Protein AF-A0AAJ6N3Y2-F1 (afdb_monomer_lite)

Secondary structure (DSSP, 8-state):
--SS-HHHHHHHHHHHHHHHHHHTGGGS-TT-HHHHHHHHHHHHHHHHHHHHHHHHHSPPPSSSSHHHHHHHHHHHHHHHHHH-----

pLDDT: mean 89.26, std 12.67, range [40.25, 97.25]

Radius of gyration: 17.0 Å; chains: 1; bounding box: 37×20×44 Å

Sequence (88 aa):
MLLLSPLLAAFAGAALVIGLRLTVLPLLNPMKWYWRALLLGAAAILSWRYVIWRITETLAPLDWTADALFSWGFAMLEA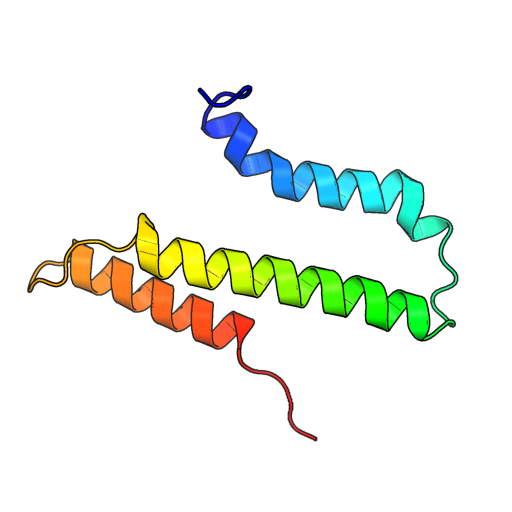LSVGFRYKA

Foldseek 3Di:
DDPDDPVVVVCPVVVVVVVCVVPPVVVDDPVDVVVVVVVVVVVLVVLVVVLVCLVPPPADPCDPDPSNVVSVVVSVVSCCVSPDDDDD

Structure (mmCIF, N/CA/C/O backbone):
data_AF-A0AAJ6N3Y2-F1
#
_entry.id   AF-A0AAJ6N3Y2-F1
#
loop_
_atom_site.group_PDB
_atom_site.id
_atom_site.type_symbol
_atom_site.label_atom_id
_atom_site.label_alt_id
_atom_site.label_comp_id
_atom_site.label_asym_id
_atom_site.label_entity_id
_atom_site.label_seq_id
_atom_site.pdbx_PDB_ins_code
_atom_site.Cartn_x
_atom_site.Cartn_y
_atom_site.Cartn_z
_atom_site.occupancy
_atom_site.B_iso_or_equiv
_atom_site.auth_seq_id
_atom_site.auth_comp_id
_atom_site.auth_asym_id
_atom_site.auth_atom_id
_atom_site.pdbx_PDB_model_num
ATOM 1 N N . MET A 1 1 ? -12.050 -1.981 -18.480 1.00 47.81 1 MET A N 1
ATOM 2 C CA . MET A 1 1 ? -12.026 -0.504 -18.373 1.00 47.81 1 MET A CA 1
ATOM 3 C C . MET A 1 1 ? -12.037 -0.135 -16.901 1.00 47.81 1 MET A C 1
ATOM 5 O O . MET A 1 1 ? -12.797 -0.745 -16.160 1.00 47.81 1 MET A O 1
ATOM 9 N N . LEU A 1 2 ? -11.178 0.788 -16.463 1.00 68.75 2 LEU A N 1
ATOM 10 C CA . LEU A 1 2 ? -11.255 1.331 -15.104 1.00 68.75 2 LEU A CA 1
ATOM 11 C C . LEU A 1 2 ? -12.445 2.297 -15.022 1.00 68.75 2 LEU A C 1
ATOM 13 O O . LEU A 1 2 ? -12.676 3.055 -15.959 1.00 68.75 2 LEU A O 1
ATOM 17 N N . LEU A 1 3 ? -13.191 2.265 -13.913 1.00 82.94 3 LEU A N 1
ATOM 18 C CA . LEU A 1 3 ? -14.323 3.174 -13.669 1.00 82.94 3 LEU A CA 1
ATOM 19 C C . LEU A 1 3 ? -13.888 4.641 -13.501 1.00 82.94 3 LEU A C 1
ATOM 21 O O . LEU A 1 3 ? -14.691 5.550 -13.679 1.00 82.94 3 LEU A O 1
ATOM 25 N N . LEU A 1 4 ? -12.626 4.863 -13.130 1.00 88.00 4 LEU A N 1
ATOM 26 C CA . LEU A 1 4 ? -12.030 6.171 -12.878 1.00 88.00 4 LEU A CA 1
ATOM 27 C C . LEU A 1 4 ? -10.933 6.460 -13.904 1.00 88.00 4 LEU A C 1
ATOM 29 O O . LEU A 1 4 ? -10.296 5.538 -14.420 1.00 88.00 4 LEU A O 1
ATOM 33 N N . SER A 1 5 ? -10.669 7.747 -14.148 1.00 92.69 5 SER A N 1
ATOM 34 C CA . SER A 1 5 ? -9.485 8.157 -14.909 1.00 92.69 5 SER A CA 1
ATOM 35 C C . SER A 1 5 ? -8.199 7.707 -14.194 1.00 92.69 5 SER A C 1
ATOM 37 O O . SER A 1 5 ? -8.211 7.566 -12.967 1.00 92.69 5 SER A O 1
ATOM 39 N N . PRO A 1 6 ? -7.072 7.517 -14.909 1.00 89.31 6 PRO A N 1
ATOM 40 C CA . PRO A 1 6 ? -5.817 7.071 -14.296 1.00 89.31 6 PRO A CA 1
ATOM 41 C C . PRO A 1 6 ? -5.363 7.956 -13.129 1.00 89.31 6 PRO A C 1
ATOM 43 O O . PRO A 1 6 ? -4.933 7.45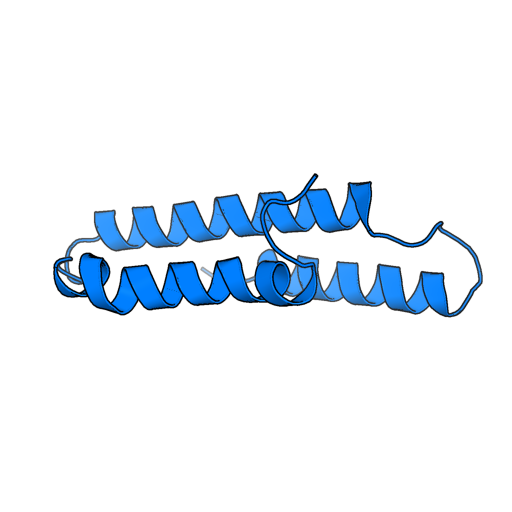1 -12.096 1.00 89.31 6 PRO A O 1
ATOM 46 N N . LEU A 1 7 ? -5.535 9.275 -13.267 1.00 90.00 7 LEU A N 1
ATOM 47 C CA . LEU A 1 7 ? -5.203 10.237 -12.219 1.00 90.00 7 LEU A CA 1
ATOM 48 C C . LEU A 1 7 ? -6.063 10.031 -10.965 1.00 90.00 7 LEU A C 1
ATOM 50 O O . LEU A 1 7 ? -5.532 9.960 -9.864 1.00 90.00 7 LEU A O 1
ATOM 54 N N . LEU A 1 8 ? -7.384 9.896 -11.117 1.00 91.38 8 LEU A N 1
ATOM 55 C CA . LEU A 1 8 ? -8.290 9.659 -9.988 1.00 91.38 8 LEU A CA 1
ATOM 56 C C . LEU A 1 8 ? -8.052 8.285 -9.346 1.00 91.38 8 LEU A C 1
ATOM 58 O O . LEU A 1 8 ? -8.081 8.160 -8.122 1.00 91.38 8 LEU A O 1
ATOM 62 N N . ALA A 1 9 ? -7.772 7.264 -10.157 1.00 89.12 9 ALA A N 1
ATOM 63 C CA . ALA A 1 9 ? -7.463 5.921 -9.681 1.00 89.12 9 ALA A CA 1
ATOM 64 C C . ALA A 1 9 ? -6.186 5.889 -8.822 1.00 89.12 9 ALA A C 1
ATOM 66 O O . ALA A 1 9 ? -6.143 5.152 -7.837 1.00 89.12 9 ALA A O 1
ATOM 67 N N . ALA A 1 10 ? -5.191 6.732 -9.123 1.00 88.31 10 ALA A N 1
ATOM 68 C CA . ALA A 1 10 ? -3.979 6.854 -8.311 1.00 88.31 10 ALA A CA 1
ATOM 69 C C . ALA A 1 10 ? -4.269 7.319 -6.869 1.00 88.31 10 ALA A C 1
ATOM 71 O O . ALA A 1 10 ? -3.572 6.918 -5.938 1.00 88.31 10 ALA A O 1
ATOM 72 N N . PHE A 1 11 ? -5.332 8.104 -6.657 1.00 93.00 11 PHE A N 1
ATOM 73 C CA . PHE A 1 11 ? -5.733 8.584 -5.329 1.00 93.00 11 PHE A CA 1
ATOM 74 C C . PHE A 1 11 ? -6.731 7.675 -4.603 1.00 93.00 11 PHE A C 1
ATOM 76 O O . PHE A 1 11 ? -6.980 7.885 -3.414 1.00 93.00 11 PHE A O 1
ATOM 83 N N . ALA A 1 12 ? -7.295 6.656 -5.261 1.00 91.00 12 ALA A N 1
ATOM 84 C CA . ALA A 1 12 ? -8.363 5.838 -4.677 1.00 91.00 12 ALA A CA 1
ATOM 85 C C . ALA A 1 12 ? -7.929 5.138 -3.375 1.00 91.00 12 ALA A C 1
ATOM 87 O O . ALA A 1 12 ? -8.687 5.111 -2.406 1.00 91.00 12 ALA A O 1
ATOM 88 N N . GLY A 1 13 ? -6.691 4.632 -3.315 1.00 88.94 13 GLY A N 1
ATOM 89 C CA . GLY A 1 13 ? -6.144 4.021 -2.099 1.00 88.94 13 GLY A CA 1
ATOM 90 C C . GLY A 1 13 ? -6.056 5.008 -0.929 1.00 88.94 13 GLY A C 1
ATOM 91 O O . GLY A 1 13 ? -6.499 4.699 0.177 1.00 88.94 13 GLY A O 1
ATOM 92 N N . ALA A 1 14 ? -5.556 6.223 -1.179 1.00 92.56 14 ALA A N 1
ATOM 93 C CA . ALA A 1 14 ? -5.477 7.273 -0.165 1.00 92.56 14 ALA A CA 1
ATOM 94 C C . ALA A 1 14 ? -6.873 7.705 0.312 1.00 92.56 14 ALA A C 1
ATOM 96 O O . ALA A 1 14 ? -7.110 7.804 1.516 1.00 92.56 14 ALA A O 1
ATOM 97 N N . ALA A 1 15 ? -7.816 7.891 -0.616 1.00 94.25 15 ALA A N 1
ATOM 98 C CA . ALA A 1 15 ? -9.196 8.244 -0.299 1.00 94.25 15 ALA A CA 1
ATOM 99 C C . ALA A 1 15 ? -9.881 7.180 0.576 1.00 94.25 15 ALA A C 1
ATOM 101 O O . ALA A 1 15 ? -10.559 7.535 1.540 1.00 94.25 15 ALA A O 1
ATOM 102 N N . LEU A 1 16 ? -9.659 5.887 0.304 1.00 93.00 16 LEU A N 1
ATOM 103 C CA . LEU A 1 16 ? -10.179 4.793 1.133 1.00 93.00 16 LEU A CA 1
ATOM 104 C C . LEU A 1 16 ? -9.621 4.831 2.559 1.00 93.00 16 LEU A C 1
ATOM 106 O O . LEU A 1 16 ? -10.387 4.731 3.516 1.00 93.00 16 LEU A O 1
ATOM 110 N N . VAL A 1 17 ? -8.307 5.006 2.719 1.00 93.00 17 VAL A N 1
ATOM 111 C CA . VAL A 1 17 ? -7.675 5.072 4.049 1.00 93.00 17 VAL A CA 1
ATOM 112 C C . VAL A 1 17 ? -8.167 6.291 4.833 1.00 93.00 17 VAL A C 1
ATOM 114 O O . VAL A 1 17 ? -8.497 6.167 6.014 1.00 93.00 17 VAL A O 1
ATOM 117 N N . ILE A 1 18 ? -8.273 7.454 4.181 1.00 96.44 18 ILE A N 1
ATOM 118 C CA . ILE A 1 18 ? -8.815 8.678 4.789 1.00 96.44 18 ILE A CA 1
ATOM 119 C C . ILE A 1 18 ? -10.282 8.471 5.183 1.00 96.44 18 ILE A C 1
ATOM 121 O O . ILE A 1 18 ? -10.655 8.756 6.319 1.00 96.44 18 ILE A O 1
ATOM 125 N N . GLY A 1 19 ? -11.104 7.918 4.289 1.00 96.31 19 GLY A N 1
ATOM 126 C CA . GLY A 1 19 ? -12.510 7.625 4.559 1.00 96.31 19 GLY A CA 1
ATOM 127 C C . GLY A 1 19 ? -12.687 6.683 5.748 1.00 96.31 19 GLY A C 1
ATOM 128 O O . GLY A 1 19 ? -13.448 6.992 6.667 1.00 96.31 19 GLY A O 1
ATOM 129 N N . LEU A 1 20 ? -11.924 5.586 5.801 1.00 95.31 20 LEU A N 1
ATOM 130 C CA . LEU A 1 20 ? -11.915 4.671 6.947 1.00 95.31 20 LEU A CA 1
ATOM 131 C C . LEU A 1 20 ? -11.498 5.385 8.233 1.00 95.31 20 LEU A C 1
ATOM 133 O O . LEU A 1 20 ? -12.111 5.164 9.279 1.00 95.31 20 LEU A O 1
ATOM 137 N N . ARG A 1 21 ? -10.492 6.265 8.169 1.00 94.31 21 ARG A N 1
ATOM 138 C CA . ARG A 1 21 ? -10.033 7.041 9.325 1.00 94.31 21 ARG A CA 1
ATOM 139 C C . ARG A 1 21 ? -11.085 8.007 9.855 1.00 94.31 21 ARG A C 1
ATOM 141 O O . ARG A 1 21 ? -11.128 8.214 11.063 1.00 94.31 21 ARG A O 1
ATOM 148 N N . LEU A 1 22 ? -11.901 8.594 8.989 1.00 97.12 22 LEU A N 1
ATOM 149 C CA . LEU A 1 22 ? -12.933 9.550 9.392 1.00 97.12 22 LEU A CA 1
ATOM 150 C C . LEU A 1 22 ? -14.229 8.875 9.860 1.00 97.12 22 LEU A C 1
ATOM 152 O O . LEU A 1 22 ? -14.983 9.488 10.607 1.00 97.12 22 LEU A O 1
ATOM 156 N N . THR A 1 23 ? -14.484 7.628 9.454 1.00 97.25 23 THR A N 1
ATOM 157 C CA . THR A 1 23 ? -15.773 6.949 9.693 1.00 97.25 23 THR A CA 1
ATOM 158 C C . THR A 1 23 ? -15.677 5.752 10.639 1.00 97.25 23 THR A C 1
ATOM 160 O O . THR A 1 23 ? -16.407 5.691 11.623 1.00 97.25 23 THR A O 1
ATOM 163 N N . VAL A 1 24 ? -14.777 4.800 10.371 1.00 95.06 24 VAL A N 1
ATOM 164 C CA . VAL A 1 24 ? -14.730 3.497 11.058 1.00 95.06 24 VAL A CA 1
ATOM 165 C C . VAL A 1 24 ? -13.686 3.474 12.169 1.00 95.06 24 VAL A C 1
ATOM 167 O O . VAL A 1 24 ? -13.986 3.071 13.290 1.00 95.06 24 VAL A O 1
ATOM 170 N N . LEU A 1 25 ? -12.454 3.911 11.884 1.00 93.81 25 LEU A N 1
ATOM 171 C CA . LEU A 1 25 ? -11.340 3.807 12.836 1.00 93.81 25 LEU A CA 1
ATOM 172 C C . LEU A 1 25 ? -11.581 4.515 14.187 1.00 93.81 25 LEU A C 1
ATOM 174 O O . LEU A 1 25 ? -11.129 3.964 15.190 1.00 93.81 25 LEU A O 1
ATOM 178 N N . PRO A 1 26 ? -12.290 5.663 14.279 1.00 95.88 26 PRO A N 1
ATOM 179 C CA . PRO A 1 26 ? -12.577 6.312 15.562 1.00 95.88 26 PRO A CA 1
ATOM 180 C C . PRO A 1 26 ? -13.485 5.487 16.483 1.00 95.88 26 PRO A C 1
ATOM 182 O O . PRO A 1 26 ? -13.481 5.696 17.691 1.00 95.88 26 PRO A O 1
ATOM 185 N N . LEU A 1 27 ? -14.253 4.549 15.921 1.00 95.81 27 LEU A N 1
ATOM 186 C CA . LEU A 1 27 ? -15.158 3.674 16.669 1.00 95.81 27 LEU A CA 1
ATOM 187 C C . LEU A 1 27 ? -14.436 2.447 17.250 1.00 95.81 27 LEU A C 1
ATOM 189 O O . LEU A 1 27 ? -14.994 1.724 18.077 1.00 95.81 27 LEU A O 1
ATOM 193 N N . LEU A 1 28 ? -13.196 2.186 16.825 1.00 95.50 28 LEU A N 1
ATOM 194 C CA . LEU A 1 28 ? -12.414 1.046 17.291 1.00 95.50 28 LEU A CA 1
ATOM 195 C C . LEU A 1 28 ? -11.723 1.380 18.614 1.00 95.50 28 LEU A C 1
ATOM 197 O O . LEU A 1 28 ? -11.064 2.406 18.747 1.00 95.50 28 LEU A O 1
ATOM 201 N N . ASN A 1 29 ? -11.802 0.470 19.586 1.00 95.06 29 ASN A N 1
ATOM 202 C CA . ASN A 1 29 ? -11.056 0.607 20.834 1.00 95.06 29 ASN A CA 1
ATOM 203 C C . ASN A 1 29 ? -9.571 0.238 20.611 1.00 95.06 29 ASN A C 1
ATOM 205 O O . ASN A 1 29 ? -9.271 -0.949 20.443 1.00 95.06 29 ASN A O 1
ATOM 209 N N . PRO A 1 30 ? -8.623 1.195 20.670 1.00 89.75 30 PRO A N 1
ATOM 210 C CA . PRO A 1 30 ? -7.212 0.940 20.367 1.00 89.75 30 PRO A CA 1
ATOM 211 C C . PRO A 1 30 ? -6.518 0.025 21.389 1.00 89.75 30 PRO A C 1
ATOM 213 O O . PRO A 1 30 ? -5.467 -0.541 21.090 1.00 89.75 30 PRO A O 1
ATOM 216 N N . MET A 1 31 ? -7.108 -0.166 22.574 1.00 95.31 31 MET A N 1
ATOM 217 C CA . MET A 1 31 ? -6.578 -1.061 23.610 1.00 95.31 31 MET A CA 1
ATOM 218 C C . MET A 1 31 ? -6.801 -2.540 23.281 1.00 95.31 31 MET A C 1
ATOM 220 O O . MET A 1 31 ? -6.211 -3.417 23.912 1.00 95.31 31 MET A O 1
ATOM 224 N N . LYS A 1 32 ? -7.665 -2.849 22.308 1.00 96.75 32 LYS A N 1
ATOM 225 C CA . LYS A 1 32 ? -7.975 -4.222 21.917 1.00 96.75 32 LYS A CA 1
ATOM 226 C C . LYS A 1 32 ? -6.991 -4.708 20.855 1.00 96.75 32 LYS A C 1
ATOM 228 O O . LYS A 1 32 ? -6.951 -4.200 19.736 1.00 96.75 32 LYS A O 1
ATOM 233 N N . TRP A 1 33 ? -6.213 -5.732 21.201 1.00 96.06 33 TRP A N 1
ATOM 234 C CA . TRP A 1 33 ? -5.147 -6.263 20.346 1.00 96.06 33 TRP A CA 1
ATOM 235 C C . TRP A 1 33 ? -5.652 -6.783 18.990 1.00 96.06 33 TRP A C 1
ATOM 237 O O . TRP A 1 33 ? -4.963 -6.618 17.987 1.00 96.06 33 TRP A O 1
ATOM 247 N N . TYR A 1 34 ? -6.866 -7.345 18.934 1.00 96.44 34 TYR A N 1
ATOM 248 C CA . TYR A 1 34 ? -7.426 -7.914 17.706 1.00 96.44 34 TYR A CA 1
ATOM 249 C C . TYR A 1 34 ? -7.679 -6.859 16.621 1.00 96.44 34 TYR A C 1
ATOM 251 O O . TYR A 1 34 ? -7.491 -7.157 15.447 1.00 96.44 34 TYR A O 1
ATOM 259 N N . TRP A 1 35 ? -8.010 -5.609 16.978 1.00 94.94 35 TRP A N 1
ATOM 260 C CA . TRP A 1 35 ? -8.115 -4.528 15.988 1.00 94.94 35 TRP A CA 1
ATOM 261 C C . TRP A 1 35 ? -6.760 -4.188 15.379 1.00 94.94 35 TRP A C 1
ATOM 263 O O . TRP A 1 35 ? -6.652 -3.984 14.174 1.00 94.94 35 TRP A O 1
ATOM 273 N N . ARG A 1 36 ? -5.705 -4.183 16.197 1.00 92.25 36 ARG A N 1
ATOM 274 C CA . ARG A 1 36 ? -4.334 -3.942 15.732 1.00 92.25 36 ARG A CA 1
ATOM 275 C C . ARG A 1 36 ? -3.867 -5.077 14.825 1.00 92.25 36 ARG A C 1
ATOM 277 O O . ARG A 1 36 ? -3.312 -4.803 13.768 1.00 92.25 36 ARG A O 1
ATOM 284 N N . ALA A 1 37 ? -4.148 -6.324 15.206 1.00 95.06 37 ALA A N 1
ATOM 285 C CA . ALA A 1 37 ? -3.837 -7.502 14.402 1.00 95.06 37 ALA A CA 1
ATOM 286 C C . ALA A 1 37 ? -4.588 -7.498 13.063 1.00 95.06 37 ALA A C 1
ATOM 288 O O . ALA A 1 37 ? -3.973 -7.732 12.028 1.00 95.06 37 ALA A O 1
ATOM 289 N N . LEU A 1 38 ? -5.884 -7.168 13.063 1.00 94.94 38 LEU A N 1
ATOM 290 C CA . LEU A 1 38 ? -6.689 -7.071 11.845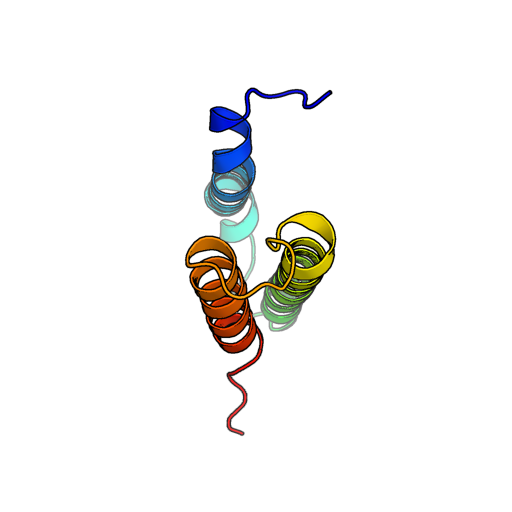 1.00 94.94 38 LEU A CA 1
ATOM 291 C C . LEU A 1 38 ? -6.151 -5.992 10.898 1.00 94.94 38 LEU A C 1
ATOM 293 O O . LEU A 1 38 ? -5.943 -6.262 9.719 1.00 94.94 38 LEU A O 1
ATOM 297 N N . LEU A 1 39 ? -5.904 -4.782 11.409 1.00 93.00 39 LEU A N 1
ATOM 298 C CA . LEU A 1 39 ? -5.424 -3.660 10.600 1.00 93.00 39 LEU A CA 1
ATOM 299 C C . LEU A 1 39 ? -4.013 -3.913 10.058 1.00 93.00 39 LEU A C 1
ATOM 301 O O . LEU A 1 39 ? -3.759 -3.669 8.880 1.00 93.00 39 LEU A O 1
ATOM 305 N N . LEU A 1 40 ? -3.110 -4.437 10.892 1.00 91.81 40 LEU A N 1
ATOM 306 C CA . LEU A 1 40 ? -1.754 -4.785 10.472 1.00 91.81 40 LEU A CA 1
ATOM 307 C C . LEU A 1 40 ? -1.758 -5.948 9.473 1.00 91.81 40 LEU A C 1
ATOM 309 O O . LEU A 1 40 ? -1.048 -5.891 8.475 1.00 91.81 40 LEU A O 1
ATOM 313 N N . GLY A 1 41 ? -2.582 -6.972 9.705 1.00 93.38 41 GLY A N 1
ATOM 314 C CA . GLY A 1 41 ? -2.733 -8.113 8.803 1.00 93.38 41 GLY A CA 1
ATOM 315 C C . GLY A 1 41 ? -3.292 -7.702 7.441 1.00 93.38 41 GLY A C 1
ATOM 316 O O . GLY A 1 41 ? -2.734 -8.074 6.413 1.00 93.38 41 GLY A O 1
ATOM 317 N N . ALA A 1 42 ? -4.336 -6.869 7.416 1.00 92.81 42 ALA A N 1
ATOM 318 C CA . ALA A 1 42 ? -4.885 -6.326 6.175 1.00 92.81 42 ALA A CA 1
ATOM 319 C C . ALA A 1 42 ? -3.852 -5.475 5.418 1.00 92.81 42 ALA A C 1
ATOM 321 O O . ALA A 1 42 ? -3.705 -5.627 4.204 1.00 92.81 42 ALA A O 1
ATOM 322 N N . ALA A 1 43 ? -3.100 -4.628 6.130 1.00 91.06 43 ALA A N 1
ATOM 323 C CA . ALA A 1 43 ? -2.013 -3.854 5.539 1.00 91.06 43 ALA A CA 1
ATOM 324 C C . ALA A 1 43 ? -0.922 -4.766 4.955 1.00 91.06 43 ALA A C 1
ATOM 326 O O . ALA A 1 43 ? -0.505 -4.556 3.821 1.00 91.06 43 ALA A O 1
ATOM 327 N N . ALA A 1 44 ? -0.509 -5.813 5.674 1.00 91.44 44 ALA A N 1
ATOM 328 C CA . ALA A 1 44 ? 0.484 -6.771 5.194 1.00 91.44 44 ALA A CA 1
ATOM 329 C C . ALA A 1 44 ? 0.018 -7.501 3.922 1.00 91.44 44 ALA A C 1
ATOM 331 O O . ALA A 1 44 ? 0.763 -7.565 2.946 1.00 91.44 44 ALA A O 1
ATOM 332 N N . ILE A 1 45 ? -1.229 -7.987 3.898 1.00 94.19 45 ILE A N 1
ATOM 333 C CA . ILE A 1 45 ? -1.809 -8.678 2.735 1.00 94.19 45 ILE A CA 1
ATOM 334 C C . ILE A 1 45 ? -1.854 -7.749 1.515 1.00 94.19 45 ILE A C 1
ATOM 336 O O . ILE A 1 45 ? -1.421 -8.136 0.429 1.00 94.19 45 ILE A O 1
ATOM 340 N N . LEU A 1 46 ? -2.350 -6.518 1.679 1.00 91.81 46 LEU A N 1
ATOM 341 C CA . LEU A 1 46 ? -2.442 -5.555 0.578 1.00 91.81 46 LEU A CA 1
ATOM 342 C C . LEU A 1 46 ? -1.064 -5.130 0.064 1.00 91.81 46 LEU A C 1
ATOM 344 O O . LEU A 1 46 ? -0.882 -5.038 -1.152 1.00 91.81 46 LEU A O 1
ATOM 348 N N . SER A 1 47 ? -0.099 -4.923 0.963 1.00 90.62 47 SER A N 1
ATOM 349 C CA . SER A 1 47 ? 1.284 -4.611 0.599 1.00 90.62 47 SER A CA 1
ATOM 350 C C . SER A 1 47 ? 1.936 -5.757 -0.169 1.00 90.62 47 SER A C 1
ATOM 352 O O . SER A 1 47 ? 2.561 -5.518 -1.197 1.00 90.62 47 SER A O 1
ATOM 354 N N . TRP A 1 48 ? 1.750 -7.010 0.256 1.00 90.88 48 TRP A N 1
ATOM 355 C CA . TRP A 1 48 ? 2.331 -8.152 -0.455 1.00 90.88 48 TRP A CA 1
ATOM 356 C C . TRP A 1 48 ? 1.688 -8.369 -1.827 1.00 90.88 48 TRP A C 1
ATOM 358 O O . TRP A 1 48 ? 2.383 -8.596 -2.814 1.00 90.88 48 TRP A O 1
ATOM 368 N N . ARG A 1 49 ? 0.361 -8.207 -1.921 1.00 93.31 49 ARG A N 1
ATOM 369 C CA . ARG A 1 49 ? -0.354 -8.201 -3.205 1.00 93.31 49 ARG A CA 1
ATOM 370 C C . ARG A 1 49 ? 0.188 -7.114 -4.140 1.00 93.31 49 ARG A C 1
ATOM 372 O O . ARG A 1 49 ? 0.324 -7.361 -5.334 1.00 93.31 49 ARG A O 1
ATOM 379 N N . TYR A 1 50 ? 0.488 -5.925 -3.610 1.00 91.44 50 TYR A N 1
ATOM 380 C CA . TYR A 1 50 ? 1.128 -4.851 -4.372 1.00 91.44 50 TYR A CA 1
ATOM 381 C C . TYR A 1 50 ? 2.532 -5.240 -4.843 1.00 91.44 50 TYR A C 1
ATOM 383 O O . TYR A 1 50 ? 2.818 -5.064 -6.020 1.00 91.44 50 TYR A O 1
ATOM 391 N N . VAL A 1 51 ? 3.379 -5.799 -3.971 1.00 91.25 51 VAL A N 1
ATOM 392 C CA . VAL A 1 51 ? 4.743 -6.222 -4.337 1.00 91.25 51 VAL A CA 1
ATOM 393 C C . VAL A 1 51 ? 4.714 -7.270 -5.447 1.00 91.25 51 VAL A C 1
ATOM 395 O O . VAL A 1 51 ? 5.457 -7.138 -6.415 1.00 91.25 51 VAL A O 1
ATOM 398 N N . ILE A 1 52 ? 3.828 -8.268 -5.346 1.00 92.25 52 ILE A N 1
ATOM 399 C CA . ILE A 1 52 ? 3.641 -9.265 -6.408 1.00 92.25 52 ILE A CA 1
ATOM 400 C C . ILE A 1 52 ? 3.290 -8.550 -7.713 1.00 92.25 52 ILE A C 1
ATOM 402 O O . ILE A 1 52 ? 4.036 -8.684 -8.674 1.00 92.25 52 ILE A O 1
ATOM 406 N N . TRP A 1 53 ? 2.244 -7.714 -7.706 1.00 94.12 53 TRP A N 1
ATOM 407 C CA . TRP A 1 53 ? 1.807 -6.986 -8.900 1.00 94.12 53 TRP A CA 1
ATOM 408 C C . TRP A 1 53 ? 2.900 -6.090 -9.507 1.00 94.12 53 TRP A C 1
ATOM 410 O O . TRP A 1 53 ? 3.064 -5.987 -10.723 1.00 94.12 53 TRP A O 1
ATOM 420 N N . ARG A 1 54 ? 3.687 -5.433 -8.650 1.00 92.69 54 ARG A N 1
ATOM 421 C CA . ARG A 1 54 ? 4.805 -4.593 -9.077 1.00 92.69 54 ARG A CA 1
ATOM 422 C C . ARG A 1 54 ? 5.784 -5.416 -9.913 1.00 92.69 54 ARG A C 1
ATOM 424 O O . ARG A 1 54 ? 6.168 -4.975 -10.996 1.00 92.69 54 ARG A O 1
ATOM 431 N N . ILE A 1 55 ? 6.141 -6.601 -9.421 1.00 90.81 55 ILE A N 1
ATOM 432 C CA . ILE A 1 55 ? 7.133 -7.482 -10.040 1.00 90.81 55 ILE A CA 1
ATOM 433 C C . ILE A 1 55 ? 6.588 -8.145 -11.311 1.00 90.81 55 ILE A C 1
ATOM 435 O O . ILE A 1 55 ? 7.323 -8.257 -12.289 1.00 90.81 55 ILE A O 1
ATOM 439 N N . THR A 1 56 ? 5.324 -8.571 -11.321 1.00 93.25 56 THR A N 1
ATOM 440 C CA . THR A 1 56 ? 4.761 -9.341 -12.440 1.00 93.25 56 THR A CA 1
ATOM 441 C C . THR A 1 56 ? 4.231 -8.483 -13.586 1.00 93.25 56 THR A C 1
ATOM 443 O O . THR A 1 56 ? 4.303 -8.919 -14.732 1.00 93.25 56 THR A O 1
ATOM 446 N N . GLU A 1 57 ? 3.748 -7.262 -13.328 1.00 93.25 57 GLU A N 1
ATOM 447 C CA . GLU A 1 57 ? 3.067 -6.463 -14.360 1.00 93.25 57 GLU A CA 1
ATOM 448 C C . GLU A 1 57 ? 3.709 -5.111 -14.682 1.00 93.25 57 GLU A C 1
ATOM 450 O O . GLU A 1 57 ? 3.364 -4.522 -15.706 1.00 93.25 57 GLU A O 1
ATOM 455 N N . THR A 1 58 ? 4.598 -4.572 -13.840 1.00 93.12 58 THR A N 1
ATOM 456 C CA . THR A 1 58 ? 5.060 -3.174 -14.007 1.00 93.12 58 THR A CA 1
ATOM 457 C C . THR A 1 58 ? 6.562 -2.990 -14.154 1.00 93.12 58 THR A C 1
ATOM 459 O O . THR A 1 58 ? 7.016 -1.864 -14.372 1.00 93.12 58 THR A O 1
ATOM 462 N N . LEU A 1 59 ? 7.333 -4.067 -14.017 1.00 94.25 59 LEU A N 1
ATOM 463 C CA . LEU A 1 59 ? 8.770 -4.015 -14.224 1.00 94.25 59 LEU A CA 1
ATOM 464 C C . LEU A 1 59 ? 9.092 -3.880 -15.709 1.00 94.25 59 LEU A C 1
ATOM 466 O O . LEU A 1 59 ? 8.497 -4.540 -16.562 1.00 94.25 59 LEU A O 1
ATOM 470 N N . ALA A 1 60 ? 10.061 -3.017 -16.003 1.00 94.62 60 ALA A N 1
ATOM 471 C CA . ALA A 1 60 ? 10.633 -2.955 -17.335 1.00 94.62 60 ALA A CA 1
ATOM 472 C C . ALA A 1 60 ? 11.319 -4.298 -17.663 1.00 94.62 60 ALA A C 1
ATOM 474 O O . ALA A 1 60 ? 11.855 -4.947 -16.752 1.00 94.62 60 ALA A O 1
ATOM 475 N N . PRO A 1 61 ? 11.336 -4.718 -18.942 1.00 93.94 61 PRO A N 1
ATOM 476 C CA . PRO A 1 61 ? 12.102 -5.881 -19.369 1.00 93.94 61 PRO A CA 1
ATOM 477 C C . PRO A 1 61 ? 13.547 -5.801 -18.871 1.00 93.94 61 PRO A C 1
ATOM 479 O O . PRO A 1 61 ? 14.146 -4.726 -18.851 1.00 93.94 61 PRO A O 1
ATOM 482 N N . LEU A 1 62 ? 14.089 -6.936 -18.432 1.00 93.12 62 LEU A N 1
ATOM 483 C CA . LEU A 1 62 ? 15.441 -6.988 -17.892 1.00 93.12 62 LEU A CA 1
ATOM 484 C C . LEU A 1 62 ? 16.451 -6.825 -19.036 1.00 93.12 62 LEU A C 1
ATOM 486 O O . LEU A 1 62 ? 16.585 -7.712 -19.875 1.00 93.12 62 LEU A O 1
ATOM 490 N N . ASP A 1 63 ? 17.125 -5.677 -19.067 1.00 94.06 63 ASP A N 1
ATOM 491 C CA . ASP A 1 63 ? 18.053 -5.273 -20.126 1.00 94.06 63 ASP A CA 1
ATOM 492 C C . ASP A 1 63 ? 19.102 -4.287 -19.573 1.00 94.06 63 ASP A C 1
ATOM 494 O O . ASP A 1 63 ? 18.962 -3.767 -18.463 1.00 94.06 63 ASP A O 1
ATOM 498 N N . TRP A 1 64 ? 20.146 -3.983 -20.343 1.00 94.38 64 TRP A N 1
ATOM 499 C CA . TRP A 1 64 ? 21.191 -3.010 -20.000 1.00 94.38 64 TRP A CA 1
ATOM 500 C C . TRP A 1 64 ? 20.783 -1.572 -20.339 1.00 94.38 64 TRP A C 1
ATOM 502 O O . TRP A 1 64 ? 21.539 -0.808 -20.940 1.00 94.38 64 TRP A O 1
ATOM 512 N N . THR A 1 65 ? 19.568 -1.193 -19.947 1.00 96.81 65 THR A N 1
ATOM 513 C CA . THR A 1 65 ? 19.019 0.150 -20.153 1.00 96.81 65 THR A CA 1
ATOM 514 C C . THR A 1 65 ? 18.846 0.880 -18.825 1.00 96.81 65 THR A C 1
ATOM 516 O O . THR A 1 65 ? 18.677 0.269 -17.767 1.00 96.81 65 THR A O 1
ATOM 519 N N . ALA A 1 66 ? 18.875 2.215 -18.870 1.00 96.00 66 ALA A N 1
ATOM 520 C CA . ALA A 1 66 ? 18.608 3.033 -17.689 1.00 96.00 66 ALA A CA 1
ATOM 521 C C . ALA A 1 66 ? 17.204 2.755 -17.118 1.00 96.00 66 ALA A C 1
ATOM 523 O O . ALA A 1 66 ? 17.048 2.657 -15.902 1.00 96.00 66 ALA A O 1
ATOM 524 N N . ASP A 1 67 ? 16.208 2.547 -17.983 1.00 95.56 67 ASP A N 1
ATOM 525 C CA . ASP A 1 67 ? 14.833 2.234 -17.583 1.00 95.56 67 ASP A CA 1
ATOM 526 C C . ASP A 1 67 ? 14.752 0.931 -16.782 1.00 95.56 67 ASP A C 1
ATOM 528 O O . ASP A 1 67 ? 14.115 0.894 -15.727 1.00 95.56 67 ASP A O 1
ATOM 532 N N . A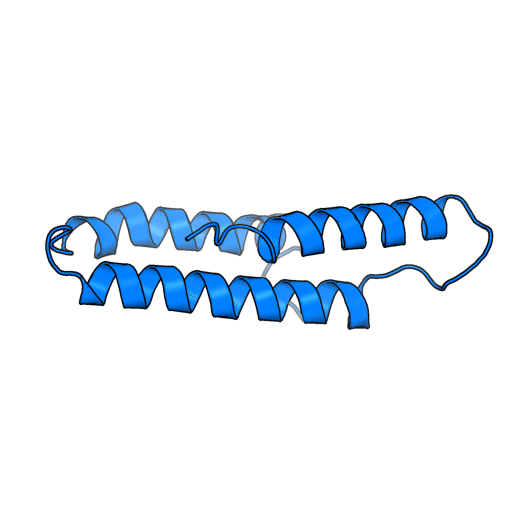LA A 1 68 ? 15.443 -0.123 -17.231 1.00 95.38 68 ALA A N 1
ATOM 533 C CA . ALA A 1 68 ? 15.528 -1.381 -16.497 1.00 95.38 68 ALA A CA 1
ATOM 534 C C . ALA A 1 68 ? 16.246 -1.196 -15.153 1.00 95.38 68 ALA A C 1
ATOM 536 O O . ALA A 1 68 ? 15.724 -1.618 -14.119 1.00 95.38 68 ALA A O 1
ATOM 537 N N . LEU A 1 69 ? 17.389 -0.500 -15.134 1.00 96.88 69 LEU A N 1
ATOM 538 C CA . LEU A 1 69 ? 18.147 -0.251 -13.905 1.00 96.88 69 LEU A CA 1
ATOM 539 C C . LEU A 1 69 ? 17.301 0.466 -12.841 1.00 96.88 69 LEU A C 1
ATOM 541 O O . LEU A 1 69 ? 17.248 0.022 -11.692 1.00 96.88 69 LEU A O 1
ATOM 545 N N . PHE A 1 70 ? 16.615 1.551 -13.210 1.00 96.19 70 PHE A N 1
ATOM 546 C CA . PHE A 1 70 ? 15.785 2.301 -12.268 1.00 96.19 70 PHE A CA 1
ATOM 547 C C . PHE A 1 70 ? 14.510 1.543 -11.886 1.00 96.19 70 PHE A C 1
ATOM 549 O O . PHE A 1 70 ? 14.154 1.535 -10.708 1.00 96.19 70 PHE A O 1
ATOM 556 N N . SER A 1 71 ? 13.846 0.872 -12.831 1.00 95.44 71 SER A N 1
ATOM 557 C CA . SER A 1 71 ? 12.627 0.096 -12.561 1.00 95.44 71 SER A CA 1
ATOM 558 C C . SER A 1 71 ? 12.883 -1.018 -11.538 1.00 95.44 71 SER A C 1
ATOM 560 O O . SER A 1 71 ? 12.216 -1.080 -10.500 1.00 95.44 71 SER A O 1
ATOM 562 N N . TRP A 1 72 ? 13.915 -1.834 -11.770 1.00 95.06 72 TRP A N 1
ATOM 563 C CA . TRP A 1 72 ? 14.301 -2.924 -10.872 1.00 95.06 72 TRP A CA 1
ATOM 564 C C . TRP A 1 72 ? 14.905 -2.418 -9.557 1.00 95.06 72 TRP A C 1
ATOM 566 O O . TRP A 1 72 ? 14.590 -2.956 -8.493 1.00 95.06 72 TRP A O 1
ATOM 576 N N . GLY A 1 73 ? 15.712 -1.352 -9.601 1.00 95.06 73 GLY A N 1
ATOM 577 C CA . GLY A 1 73 ? 16.268 -0.720 -8.403 1.00 95.06 73 GLY A CA 1
ATOM 578 C C . GLY A 1 73 ? 15.181 -0.217 -7.449 1.00 95.06 73 GLY A C 1
ATOM 579 O O . GLY A 1 73 ? 15.218 -0.522 -6.255 1.00 95.06 73 GLY A O 1
ATOM 580 N N . PHE A 1 74 ? 14.166 0.484 -7.966 1.00 94.12 74 PHE A N 1
ATOM 581 C CA . PHE A 1 74 ? 13.028 0.927 -7.156 1.00 94.12 74 PHE A CA 1
ATOM 582 C C . PHE A 1 74 ? 12.204 -0.245 -6.624 1.00 94.12 74 PHE A C 1
ATOM 584 O O . PHE A 1 74 ? 11.865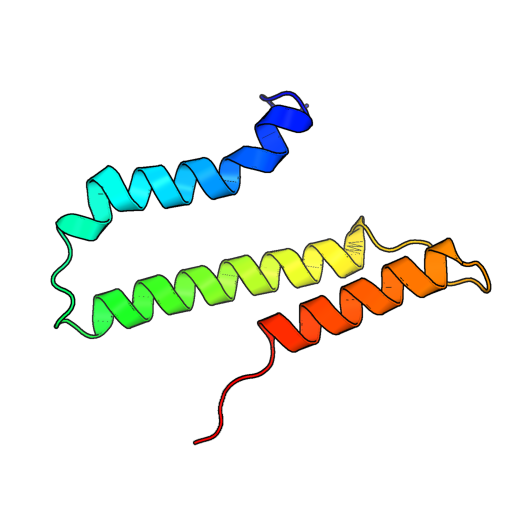 -0.248 -5.443 1.00 94.12 74 PHE A O 1
ATOM 591 N N . ALA A 1 75 ? 11.939 -1.271 -7.438 1.00 93.06 75 ALA A N 1
ATOM 592 C CA . ALA A 1 75 ? 11.207 -2.448 -6.972 1.00 93.06 75 ALA A CA 1
ATOM 593 C C . ALA A 1 75 ? 11.923 -3.165 -5.812 1.00 93.06 75 ALA A C 1
ATOM 595 O O . ALA A 1 75 ? 11.269 -3.602 -4.864 1.00 93.06 75 ALA A O 1
ATOM 596 N N . MET A 1 76 ? 13.259 -3.230 -5.830 1.00 91.94 76 MET A N 1
ATOM 597 C CA . MET A 1 76 ? 14.039 -3.796 -4.725 1.00 91.94 76 MET A CA 1
ATOM 598 C C . MET A 1 76 ? 13.935 -2.944 -3.451 1.00 91.94 76 MET A C 1
ATOM 600 O O . MET A 1 76 ? 13.718 -3.488 -2.367 1.00 91.94 76 MET A O 1
ATOM 604 N N . LEU A 1 77 ? 14.039 -1.615 -3.565 1.00 92.75 77 LEU A N 1
ATOM 605 C CA . LEU A 1 77 ? 13.871 -0.700 -2.428 1.00 92.75 77 LEU A CA 1
ATOM 606 C C . LEU A 1 77 ? 12.456 -0.768 -1.833 1.00 92.75 77 LEU A C 1
ATOM 608 O O . LEU A 1 77 ? 12.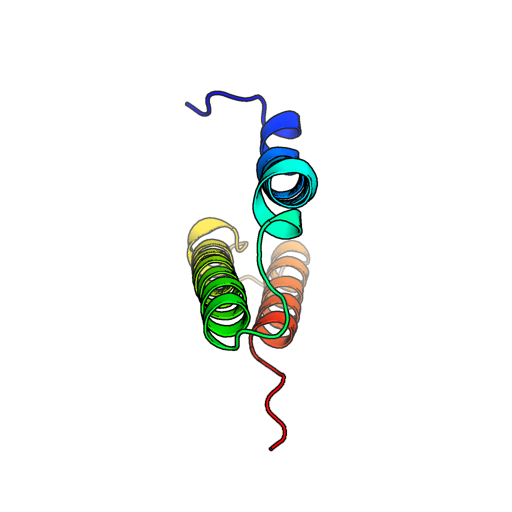297 -0.778 -0.609 1.00 92.75 77 LEU A O 1
ATOM 612 N N . GLU A 1 78 ? 11.429 -0.854 -2.678 1.00 90.75 78 GLU A N 1
ATOM 613 C CA . GLU A 1 78 ? 10.037 -1.044 -2.262 1.00 90.75 78 GLU A CA 1
ATOM 614 C C . GLU A 1 78 ? 9.855 -2.377 -1.522 1.00 90.75 78 GLU A C 1
ATOM 616 O O . GLU A 1 78 ? 9.296 -2.398 -0.423 1.00 90.75 78 GLU A O 1
ATOM 621 N N . ALA A 1 79 ? 10.388 -3.478 -2.065 1.00 88.31 79 ALA A N 1
ATOM 622 C CA . ALA A 1 79 ? 10.314 -4.795 -1.436 1.00 88.31 79 ALA A CA 1
ATOM 623 C C . ALA A 1 79 ? 11.023 -4.830 -0.071 1.00 88.31 79 ALA A C 1
ATOM 625 O O . ALA A 1 79 ? 10.483 -5.390 0.882 1.00 88.31 79 ALA A O 1
ATOM 626 N N . LEU A 1 80 ? 12.188 -4.185 0.062 1.00 87.44 80 LEU A N 1
ATOM 627 C CA . LEU A 1 80 ? 12.891 -4.053 1.344 1.00 87.44 80 LEU A CA 1
ATOM 628 C C . LEU A 1 80 ? 12.093 -3.215 2.352 1.00 87.44 80 LEU A C 1
ATOM 630 O O . LEU A 1 80 ? 12.044 -3.551 3.534 1.00 87.44 80 LEU A O 1
ATOM 634 N N . SER A 1 81 ? 11.427 -2.158 1.888 1.00 88.00 81 SER A N 1
ATOM 635 C CA . SER A 1 81 ? 10.609 -1.289 2.742 1.00 88.00 81 SER A CA 1
ATOM 636 C C . SER A 1 81 ? 9.357 -1.996 3.269 1.00 88.00 81 SER A C 1
ATOM 638 O O . SER A 1 81 ? 8.957 -1.776 4.411 1.00 88.00 81 SER A O 1
ATOM 640 N N . VAL A 1 82 ? 8.749 -2.862 2.453 1.00 85.12 82 VAL A N 1
ATOM 641 C CA . VAL A 1 82 ? 7.593 -3.687 2.839 1.00 85.12 82 VAL A CA 1
ATOM 642 C C . VAL A 1 82 ? 8.015 -4.890 3.690 1.00 85.12 82 VAL A C 1
ATOM 644 O O . VAL A 1 82 ? 7.315 -5.253 4.633 1.00 85.12 82 VAL A O 1
ATOM 647 N N . GLY A 1 83 ? 9.144 -5.519 3.353 1.00 72.81 83 GLY A N 1
ATOM 648 C CA . GLY A 1 83 ? 9.561 -6.819 3.880 1.00 72.81 83 GLY A CA 1
ATOM 649 C C . GLY A 1 83 ? 10.391 -6.790 5.163 1.00 72.81 83 GLY A C 1
ATOM 650 O O . GLY A 1 83 ? 10.581 -7.843 5.767 1.00 72.81 83 GLY A O 1
ATOM 651 N N . PHE A 1 84 ? 10.887 -5.635 5.615 1.00 50.62 84 PHE A N 1
ATOM 652 C CA . PHE A 1 84 ? 11.843 -5.597 6.725 1.00 50.62 84 PHE A CA 1
ATOM 653 C C . PHE A 1 84 ? 11.439 -4.649 7.853 1.00 50.62 84 PHE A C 1
ATOM 655 O O . PHE A 1 84 ? 11.729 -3.454 7.820 1.00 50.62 84 PHE A O 1
ATOM 662 N N . ARG A 1 85 ? 10.851 -5.226 8.913 1.00 49.78 85 ARG A N 1
ATOM 663 C CA . ARG A 1 85 ? 11.052 -4.810 10.316 1.00 49.78 85 ARG A CA 1
ATOM 664 C C . ARG A 1 85 ? 10.426 -5.800 11.312 1.00 49.78 85 ARG A C 1
ATOM 666 O O . ARG A 1 85 ? 9.399 -5.533 11.921 1.00 49.78 85 ARG A O 1
ATOM 673 N N . TYR A 1 86 ? 11.109 -6.921 11.530 1.00 41.66 86 TYR A N 1
ATOM 674 C CA . TYR A 1 86 ? 11.078 -7.638 12.809 1.00 41.66 86 TYR A CA 1
ATOM 675 C C . TYR A 1 86 ? 12.527 -7.747 13.299 1.00 41.66 86 TYR A C 1
ATOM 677 O O . TYR A 1 86 ? 13.288 -8.592 12.840 1.00 41.66 86 TYR A O 1
ATOM 685 N N . LYS A 1 87 ? 12.932 -6.848 14.200 1.00 42.00 87 LYS A N 1
ATOM 686 C CA . LYS A 1 87 ? 13.927 -7.205 15.213 1.00 42.00 87 LYS A CA 1
ATOM 687 C C . LYS A 1 87 ? 13.116 -7.522 16.464 1.00 42.00 87 LYS A C 1
ATOM 689 O O . LYS A 1 87 ? 12.432 -6.629 16.962 1.00 42.00 87 LYS A O 1
ATOM 694 N N . ALA A 1 88 ? 13.112 -8.800 16.837 1.00 40.25 88 ALA A N 1
ATOM 695 C CA . ALA A 1 88 ? 12.686 -9.251 18.156 1.00 40.25 88 ALA A CA 1
ATOM 696 C C . ALA A 1 88 ? 13.650 -8.718 19.224 1.00 40.25 88 ALA A C 1
ATOM 698 O O . ALA A 1 88 ? 14.838 -8.510 18.874 1.00 40.25 88 ALA A O 1
#